Protein AF-G9ENZ2-F1 (afdb_monomer_lite)

pLDDT: mean 83.56, std 11.78, range [49.06, 96.5]

Foldseek 3Di:
DQPLVVVCVVVVPDPPDPLVVVLVVLVVQLVVCVVVVNVSSNVVSVVVNVVSVVVVVVVVD

Structure (mmCIF, N/CA/C/O backbone):
data_AF-G9ENZ2-F1
#
_entry.id   AF-G9ENZ2-F1
#
loop_
_atom_site.group_PDB
_atom_site.id
_atom_site.type_symbol
_atom_site.label_atom_id
_atom_site.label_alt_id
_atom_site.label_comp_id
_atom_site.label_asym_id
_atom_site.label_entity_id
_atom_site.label_seq_id
_atom_site.pdbx_PDB_ins_code
_atom_site.Cartn_x
_atom_site.Cartn_y
_atom_site.Cartn_z
_atom_site.occupancy
_atom_site.B_iso_or_equiv
_atom_site.auth_seq_id
_atom_site.auth_comp_id
_atom_site.auth_asym_id
_atom_site.auth_atom_id
_atom_site.pdbx_PDB_model_num
ATOM 1 N N . MET A 1 1 ? 4.151 -15.676 6.199 1.00 55.03 1 MET A N 1
ATOM 2 C CA . MET A 1 1 ? 3.915 -15.023 4.895 1.00 55.03 1 MET A CA 1
ATOM 3 C C . MET A 1 1 ? 3.156 -13.743 5.190 1.00 55.03 1 MET A C 1
ATOM 5 O O . MET A 1 1 ? 2.044 -13.846 5.704 1.00 55.03 1 MET A O 1
ATOM 9 N N . ASP A 1 2 ? 3.810 -12.601 4.995 1.00 80.94 2 ASP A N 1
ATOM 10 C CA . ASP A 1 2 ? 3.307 -11.271 5.354 1.00 80.94 2 ASP A CA 1
ATOM 11 C C . ASP A 1 2 ? 1.998 -10.945 4.605 1.00 80.94 2 ASP A C 1
ATOM 13 O O . ASP A 1 2 ? 1.795 -11.382 3.468 1.00 80.94 2 ASP A O 1
ATOM 17 N N . ARG A 1 3 ? 1.061 -10.253 5.261 1.00 84.50 3 ARG A N 1
ATOM 18 C CA . ARG A 1 3 ? -0.268 -9.947 4.705 1.00 84.50 3 ARG A CA 1
ATOM 19 C C . ARG A 1 3 ? -0.166 -9.010 3.504 1.00 84.50 3 ARG A C 1
ATOM 21 O O . ARG A 1 3 ? -0.908 -9.186 2.540 1.00 84.50 3 ARG A O 1
ATOM 28 N N . PHE A 1 4 ? 0.787 -8.087 3.534 1.00 86.56 4 PHE A N 1
ATOM 29 C CA . PHE A 1 4 ? 1.096 -7.205 2.415 1.00 86.56 4 PHE A CA 1
ATOM 30 C C . PHE A 1 4 ? 1.517 -7.991 1.159 1.00 86.56 4 PHE A C 1
ATOM 32 O O . PHE A 1 4 ? 0.923 -7.821 0.095 1.00 86.56 4 PHE A O 1
ATOM 39 N N . GLU A 1 5 ? 2.430 -8.957 1.298 1.00 84.06 5 GLU A N 1
ATOM 40 C CA . GLU A 1 5 ? 2.859 -9.841 0.200 1.00 84.06 5 GLU A CA 1
ATOM 41 C C . GLU A 1 5 ? 1.698 -10.650 -0.400 1.00 84.06 5 GLU A C 1
ATOM 43 O O . GLU A 1 5 ? 1.603 -10.825 -1.616 1.00 84.06 5 GLU A O 1
ATOM 48 N N . LYS A 1 6 ? 0.757 -11.108 0.436 1.00 87.62 6 LYS A N 1
ATOM 49 C CA . LYS A 1 6 ? -0.449 -11.800 -0.047 1.00 87.62 6 LYS A CA 1
ATOM 50 C C . LYS A 1 6 ? -1.346 -10.882 -0.875 1.00 87.62 6 LYS A C 1
ATOM 52 O O . LYS A 1 6 ? -1.881 -11.332 -1.884 1.00 87.62 6 LYS A O 1
ATOM 57 N N . ILE A 1 7 ? -1.511 -9.621 -0.474 1.00 86.94 7 ILE A N 1
ATOM 58 C CA . ILE A 1 7 ? -2.298 -8.630 -1.225 1.00 86.94 7 ILE A CA 1
ATOM 59 C C . ILE A 1 7 ? -1.645 -8.364 -2.580 1.00 86.94 7 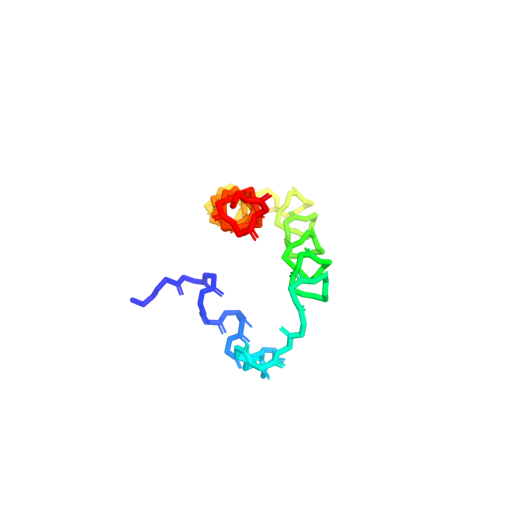ILE A C 1
ATOM 61 O O . ILE A 1 7 ? -2.320 -8.432 -3.605 1.00 86.94 7 ILE A O 1
ATOM 65 N N . LEU A 1 8 ? -0.327 -8.150 -2.609 1.00 85.25 8 LEU A N 1
ATOM 66 C CA . LEU A 1 8 ? 0.407 -7.976 -3.864 1.00 85.25 8 LEU A CA 1
ATOM 67 C C . LEU A 1 8 ? 0.250 -9.198 -4.780 1.00 85.25 8 LEU A C 1
ATOM 69 O O . LEU A 1 8 ? -0.013 -9.048 -5.974 1.00 85.25 8 LEU A O 1
ATOM 73 N N . HIS A 1 9 ? 0.329 -10.406 -4.220 1.00 83.69 9 HIS A N 1
ATOM 74 C CA . HIS A 1 9 ? 0.113 -11.638 -4.971 1.00 83.69 9 HIS A CA 1
ATOM 75 C C . HIS A 1 9 ? -1.316 -11.751 -5.531 1.00 83.69 9 HIS A C 1
ATOM 77 O O . HIS A 1 9 ? -1.485 -12.078 -6.705 1.00 83.69 9 HIS A O 1
ATOM 83 N N . LEU A 1 10 ? -2.340 -11.444 -4.726 1.00 84.56 10 LEU A N 1
ATOM 84 C CA . LEU A 1 10 ? -3.751 -11.459 -5.142 1.00 84.56 10 LEU A CA 1
ATOM 85 C C . LEU A 1 10 ? -4.041 -10.458 -6.261 1.00 84.56 10 LEU A C 1
ATOM 87 O O . LEU A 1 10 ? -4.805 -10.755 -7.175 1.00 84.56 10 LEU A O 1
ATOM 91 N N . LEU A 1 11 ? -3.388 -9.298 -6.228 1.00 82.50 11 LEU A N 1
ATOM 92 C CA . LEU A 1 11 ? -3.474 -8.281 -7.275 1.00 82.50 11 LEU A CA 1
ATOM 93 C C . LEU A 1 11 ? -2.638 -8.639 -8.518 1.00 82.50 11 LEU A C 1
ATOM 95 O O . LEU A 1 11 ? -2.492 -7.822 -9.426 1.00 82.50 11 LEU A O 1
ATOM 99 N N . ASN A 1 12 ? -2.096 -9.865 -8.568 1.00 74.56 12 ASN A N 1
ATOM 100 C CA . ASN A 1 12 ? -1.224 -10.391 -9.617 1.00 74.56 12 ASN A CA 1
ATOM 101 C C . ASN A 1 12 ? -0.030 -9.468 -9.903 1.00 74.56 12 ASN A C 1
ATOM 103 O O . ASN A 1 12 ? 0.447 -9.350 -11.037 1.00 74.56 12 ASN A O 1
ATOM 107 N N . TYR A 1 13 ? 0.452 -8.796 -8.859 1.00 72.12 13 TYR A N 1
ATOM 108 C CA . TYR A 1 13 ? 1.572 -7.888 -8.960 1.00 72.12 13 TYR A CA 1
ATOM 109 C C . TYR A 1 13 ? 2.867 -8.697 -9.067 1.00 72.12 13 TYR A C 1
ATOM 111 O O . TYR A 1 13 ? 3.308 -9.337 -8.114 1.00 72.12 13 TYR A O 1
ATOM 119 N N . LYS A 1 14 ? 3.487 -8.690 -10.252 1.00 65.94 14 LYS A N 1
ATOM 120 C CA . LYS A 1 14 ? 4.795 -9.314 -10.499 1.00 65.94 14 LYS A CA 1
ATOM 121 C C . LYS A 1 14 ? 5.853 -8.218 -10.571 1.00 65.94 14 LYS A C 1
ATOM 123 O O . LYS A 1 14 ? 5.624 -7.191 -11.202 1.00 65.94 14 LYS A O 1
ATOM 128 N N . GLU A 1 15 ? 7.031 -8.453 -9.991 1.00 59.94 15 GLU A N 1
ATOM 129 C CA . GLU A 1 15 ? 8.150 -7.490 -9.878 1.00 59.94 15 GLU A CA 1
ATOM 130 C C . GLU A 1 15 ? 8.604 -6.804 -11.185 1.00 59.94 15 GLU A C 1
ATOM 132 O O . GLU A 1 15 ? 9.388 -5.862 -11.136 1.00 59.94 15 GLU A O 1
ATOM 137 N N . LYS A 1 16 ? 8.107 -7.231 -12.352 1.00 62.12 16 LYS A N 1
ATOM 138 C CA . LYS A 1 16 ? 8.387 -6.631 -13.665 1.00 62.12 16 LYS A CA 1
ATOM 139 C C . LYS A 1 16 ? 7.664 -5.303 -13.936 1.00 62.12 16 LYS A C 1
ATOM 141 O O . LYS A 1 16 ? 7.840 -4.738 -15.012 1.00 62.12 16 LYS A O 1
ATOM 146 N N . ILE A 1 17 ? 6.843 -4.810 -13.014 1.00 64.06 17 ILE A N 1
ATOM 147 C CA . ILE A 1 17 ? 6.156 -3.524 -13.166 1.00 64.06 17 ILE A CA 1
ATOM 148 C C . ILE A 1 17 ? 7.135 -2.372 -12.840 1.00 64.06 17 ILE A C 1
ATOM 150 O O . ILE A 1 17 ? 7.833 -2.448 -11.824 1.00 64.06 17 ILE A O 1
ATOM 154 N N . PRO A 1 18 ? 7.205 -1.304 -13.666 1.00 67.44 18 PRO A N 1
ATOM 155 C CA . PRO A 1 18 ? 8.070 -0.151 -13.407 1.00 67.44 18 PRO A CA 1
ATOM 156 C C . PRO A 1 18 ? 7.883 0.432 -11.998 1.00 67.44 18 PRO A C 1
ATOM 158 O O . PRO A 1 18 ? 6.766 0.482 -11.479 1.00 67.44 18 PRO A O 1
ATOM 161 N N . SER A 1 19 ? 8.970 0.914 -11.385 1.00 67.00 19 SER A N 1
ATOM 162 C CA . SER A 1 19 ? 8.998 1.369 -9.982 1.00 67.00 19 SER A CA 1
ATOM 163 C C . SER A 1 19 ? 7.945 2.435 -9.650 1.00 67.00 19 SER A C 1
ATOM 165 O O . SER A 1 19 ? 7.385 2.416 -8.556 1.00 67.00 19 SER A O 1
ATOM 167 N N . TYR A 1 20 ? 7.617 3.315 -10.600 1.00 70.81 20 TYR A N 1
ATOM 168 C CA . TYR A 1 20 ? 6.564 4.322 -10.446 1.00 70.81 20 TYR A CA 1
ATOM 169 C C . TYR A 1 20 ? 5.170 3.702 -10.248 1.00 70.81 20 TYR A C 1
ATOM 171 O O . TYR A 1 20 ? 4.433 4.082 -9.341 1.00 70.81 20 TYR A O 1
ATOM 179 N N . HIS A 1 21 ? 4.824 2.685 -11.041 1.00 75.44 21 HIS A N 1
ATOM 180 C CA . HIS A 1 21 ? 3.551 1.975 -10.901 1.00 75.44 21 HIS A CA 1
ATOM 181 C C . HIS A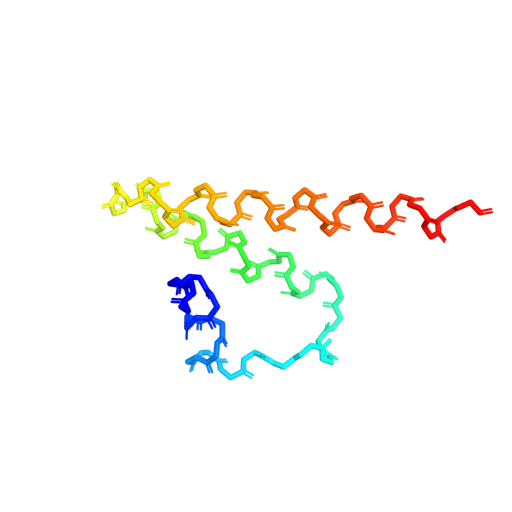 1 21 ? 3.489 1.167 -9.597 1.00 75.44 21 HIS A C 1
ATOM 183 O O . HIS A 1 21 ? 2.417 1.062 -9.001 1.00 75.44 21 HIS A O 1
ATOM 189 N N . ARG A 1 22 ? 4.640 0.667 -9.115 1.00 77.69 22 ARG A N 1
ATOM 190 C CA . ARG A 1 22 ? 4.763 0.039 -7.789 1.00 77.69 22 ARG A CA 1
ATOM 191 C C . ARG A 1 22 ? 4.374 1.009 -6.682 1.00 77.69 22 ARG A C 1
ATOM 193 O O . ARG A 1 22 ? 3.539 0.676 -5.850 1.00 77.69 22 ARG A O 1
ATOM 200 N N . GLY A 1 23 ? 4.960 2.207 -6.702 1.00 82.56 23 GLY A N 1
ATOM 201 C CA . GLY A 1 23 ? 4.690 3.245 -5.710 1.00 82.56 23 GLY A CA 1
ATOM 202 C C . GLY A 1 23 ? 3.208 3.604 -5.653 1.00 82.56 23 GLY A C 1
ATOM 203 O O . GLY A 1 23 ? 2.623 3.585 -4.577 1.00 82.56 23 GLY A O 1
ATOM 204 N N . ASN A 1 24 ? 2.579 3.832 -6.809 1.00 87.31 24 ASN A N 1
ATOM 205 C CA . ASN A 1 24 ? 1.159 4.194 -6.869 1.00 87.31 24 ASN A CA 1
ATOM 206 C C . ASN A 1 24 ? 0.241 3.105 -6.299 1.00 87.31 24 ASN A C 1
ATOM 208 O O . ASN A 1 24 ? -0.707 3.423 -5.586 1.00 87.31 24 ASN A O 1
ATOM 212 N N . LEU A 1 25 ? 0.519 1.828 -6.586 1.00 88.62 25 LEU A N 1
ATOM 213 C CA . LEU A 1 25 ? -0.278 0.733 -6.035 1.00 88.62 25 LEU A CA 1
ATOM 214 C C . LEU A 1 25 ? -0.147 0.651 -4.513 1.00 88.62 25 LEU A C 1
ATOM 216 O O . LEU A 1 25 ? -1.145 0.504 -3.815 1.00 88.62 25 LEU A O 1
ATOM 220 N N . ILE A 1 26 ? 1.078 0.751 -3.999 1.00 91.00 26 ILE A N 1
ATOM 221 C CA . ILE A 1 26 ? 1.328 0.662 -2.559 1.00 91.00 26 ILE A CA 1
ATOM 222 C C . ILE A 1 26 ? 0.679 1.836 -1.828 1.00 91.00 26 ILE A C 1
ATOM 224 O O . ILE A 1 26 ? 0.061 1.622 -0.792 1.00 91.00 26 ILE A O 1
ATOM 228 N N . LEU A 1 27 ? 0.747 3.048 -2.388 1.00 92.44 27 LEU A N 1
ATOM 229 C CA . LEU A 1 27 ? 0.054 4.216 -1.840 1.00 92.44 27 LEU A CA 1
ATOM 230 C C . LEU A 1 27 ? -1.465 3.998 -1.793 1.00 92.44 27 LEU A C 1
ATOM 232 O O . LEU A 1 27 ? -2.078 4.265 -0.768 1.00 92.44 27 LEU A O 1
ATOM 236 N N . ALA A 1 28 ? -2.063 3.423 -2.841 1.00 93.06 28 ALA A N 1
ATOM 237 C CA . ALA A 1 28 ? -3.492 3.109 -2.839 1.00 93.06 28 ALA A CA 1
ATOM 238 C C . ALA A 1 28 ? -3.875 2.058 -1.774 1.00 93.06 28 ALA A C 1
ATOM 240 O O . ALA A 1 28 ? -4.926 2.169 -1.142 1.00 93.06 28 ALA A O 1
ATOM 241 N N . ILE A 1 29 ? -3.027 1.045 -1.548 1.00 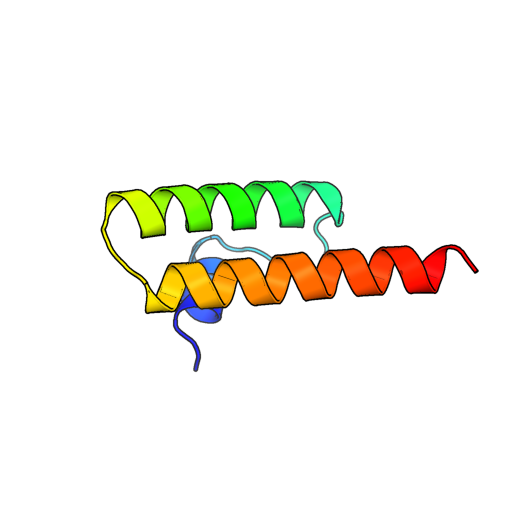93.50 29 ILE A N 1
ATOM 242 C CA . ILE A 1 29 ? -3.229 0.053 -0.475 1.00 93.50 29 ILE A CA 1
ATOM 243 C C . ILE A 1 29 ? -3.082 0.719 0.901 1.00 93.50 29 ILE A C 1
ATOM 245 O O . ILE A 1 29 ? -3.865 0.428 1.804 1.00 93.50 29 ILE A O 1
ATOM 249 N N . MET A 1 30 ? -2.124 1.636 1.049 1.00 94.62 30 MET A N 1
ATOM 250 C CA . MET A 1 30 ? -1.901 2.401 2.274 1.00 94.62 30 MET A CA 1
ATOM 251 C C . MET A 1 30 ? -3.116 3.276 2.615 1.00 94.62 30 MET A C 1
ATOM 253 O O . MET A 1 30 ? -3.641 3.182 3.724 1.00 94.62 30 MET A O 1
ATOM 257 N N . ASP A 1 31 ? -3.642 4.033 1.650 1.00 95.38 31 ASP A N 1
ATOM 258 C CA . ASP A 1 31 ? -4.856 4.841 1.825 1.00 95.38 31 ASP A CA 1
ATOM 259 C C . ASP A 1 31 ? -6.050 3.969 2.241 1.00 95.38 31 ASP A C 1
ATOM 261 O O . AS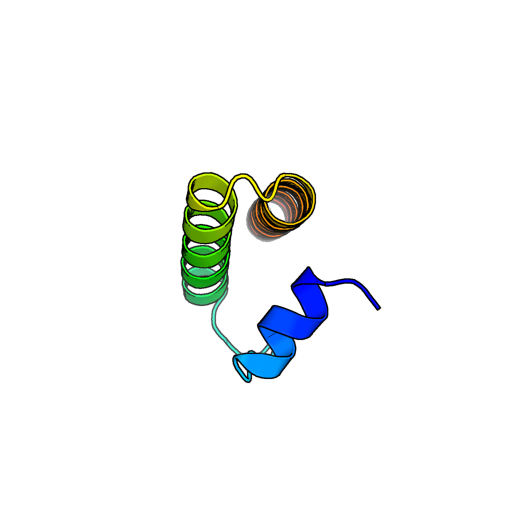P A 1 31 ? -6.779 4.290 3.183 1.00 95.38 31 ASP A O 1
ATOM 265 N N . PHE A 1 32 ? -6.218 2.812 1.590 1.00 94.62 32 PHE A N 1
ATOM 266 C CA . PHE A 1 32 ? -7.247 1.843 1.960 1.00 94.62 32 PHE A CA 1
ATOM 267 C C . PHE A 1 32 ? -7.060 1.322 3.392 1.00 94.62 32 PHE A C 1
ATOM 269 O O . PHE A 1 32 ? -8.033 1.252 4.146 1.00 94.62 32 PHE A O 1
ATOM 276 N N . SER A 1 33 ? -5.835 0.978 3.798 1.00 94.69 33 SER A N 1
ATOM 277 C CA . SER A 1 33 ? -5.557 0.521 5.164 1.00 94.69 33 SER A CA 1
ATOM 278 C C . SER A 1 33 ? -5.856 1.594 6.211 1.00 94.69 33 SER A C 1
ATOM 280 O O . SER A 1 33 ? -6.506 1.289 7.210 1.00 94.69 33 SER A O 1
ATOM 282 N N . SER A 1 34 ? -5.509 2.855 5.940 1.00 94.69 34 SER A N 1
ATOM 283 C CA . SER A 1 34 ? -5.780 3.980 6.838 1.00 94.69 34 SER A CA 1
ATOM 284 C C . SER A 1 34 ? -7.287 4.196 7.034 1.00 94.69 34 SER A C 1
ATOM 286 O O . SER A 1 34 ? -7.774 4.266 8.166 1.00 94.69 34 SER A O 1
ATOM 288 N N . LEU A 1 35 ? -8.068 4.170 5.944 1.00 96.50 35 LEU A N 1
ATOM 289 C CA . LEU A 1 35 ? -9.535 4.270 5.994 1.00 96.50 35 LEU A CA 1
ATOM 290 C C . LEU A 1 35 ? -10.186 3.139 6.806 1.00 96.50 35 LEU A C 1
ATOM 292 O O . LEU A 1 35 ? -11.207 3.355 7.461 1.00 96.50 35 LEU A O 1
ATOM 296 N N . ASN A 1 36 ? -9.588 1.947 6.791 1.00 96.31 36 ASN A N 1
ATOM 297 C CA . ASN A 1 36 ? -10.067 0.780 7.534 1.00 96.31 36 ASN A CA 1
ATOM 298 C C . ASN A 1 36 ? -9.450 0.648 8.939 1.00 96.31 36 ASN A C 1
ATOM 300 O O . ASN A 1 36 ? -9.762 -0.314 9.641 1.00 96.31 36 ASN A O 1
ATOM 304 N N . LYS A 1 37 ? -8.618 1.608 9.375 1.00 96.19 37 LYS A N 1
ATOM 305 C CA . LYS A 1 37 ? -7.868 1.574 10.647 1.00 96.19 37 LYS A CA 1
ATOM 306 C C . LYS A 1 37 ? -6.977 0.335 10.790 1.00 96.19 37 LYS A C 1
ATOM 308 O O . LYS A 1 37 ? -6.795 -0.190 11.889 1.00 96.19 37 LYS A O 1
ATOM 313 N N . ASP A 1 38 ? -6.431 -0.132 9.676 1.00 95.75 38 ASP A N 1
ATOM 314 C CA . ASP A 1 38 ? -5.587 -1.314 9.605 1.00 95.75 38 ASP A CA 1
ATOM 315 C C . ASP A 1 38 ? -4.098 -0.944 9.704 1.00 95.75 38 ASP A C 1
ATOM 317 O O . ASP A 1 38 ? -3.359 -0.936 8.716 1.00 95.75 38 ASP A O 1
ATOM 321 N N . SER A 1 39 ? -3.663 -0.623 10.925 1.00 93.81 39 SER A N 1
ATOM 322 C CA . SER A 1 39 ? -2.325 -0.080 11.199 1.00 93.81 39 SER A CA 1
ATOM 323 C C . SER A 1 39 ? -1.180 -1.020 10.816 1.00 93.81 39 SER A C 1
ATOM 325 O O . SER A 1 39 ? -0.119 -0.560 10.403 1.00 93.81 39 SER A O 1
ATOM 327 N N . GLU A 1 40 ? -1.374 -2.336 10.914 1.00 94.56 40 GLU A N 1
ATOM 328 C CA . GLU A 1 40 ? -0.357 -3.312 10.508 1.00 94.56 40 GLU A CA 1
ATOM 329 C C . GLU A 1 40 ? -0.107 -3.245 8.992 1.00 94.56 40 GLU A C 1
ATOM 331 O O . GLU A 1 40 ? 1.043 -3.272 8.554 1.00 94.56 40 GLU A O 1
ATOM 336 N N . LEU A 1 41 ? -1.167 -3.129 8.180 1.00 93.62 41 LEU A N 1
ATOM 337 C CA . LEU A 1 41 ? -1.029 -3.038 6.724 1.00 93.62 41 LEU A CA 1
ATOM 338 C C . LEU A 1 41 ? -0.476 -1.674 6.296 1.00 93.62 41 LEU A C 1
ATOM 340 O O . LEU A 1 41 ? 0.342 -1.610 5.378 1.00 93.62 41 LEU A O 1
ATOM 344 N N . GLU A 1 42 ? -0.881 -0.607 6.982 1.00 94.81 42 GLU A N 1
ATOM 345 C CA . GLU A 1 42 ? -0.388 0.750 6.745 1.00 94.81 42 GLU A CA 1
ATOM 346 C C . GLU A 1 42 ? 1.131 0.835 6.955 1.00 94.81 42 GLU A C 1
ATOM 348 O O . GLU A 1 42 ? 1.859 1.289 6.069 1.00 94.81 42 GLU A O 1
ATOM 353 N N . VAL A 1 43 ? 1.631 0.300 8.075 1.00 94.81 43 VAL A N 1
ATOM 354 C CA . VAL A 1 43 ? 3.071 0.250 8.378 1.00 94.81 43 VAL A CA 1
ATOM 355 C C . VAL A 1 43 ? 3.834 -0.585 7.348 1.00 94.81 43 VAL A C 1
ATOM 357 O O . VAL A 1 43 ? 4.911 -0.184 6.905 1.00 94.81 43 VAL A O 1
ATOM 360 N N . ALA A 1 44 ? 3.283 -1.726 6.921 1.00 93.75 44 ALA A N 1
ATOM 361 C CA . ALA A 1 44 ? 3.910 -2.550 5.889 1.00 93.75 44 ALA A CA 1
ATOM 362 C C . ALA A 1 44 ? 4.046 -1.792 4.553 1.00 93.75 44 ALA A C 1
ATOM 364 O O . ALA A 1 44 ? 5.108 -1.826 3.926 1.00 93.75 44 ALA A O 1
ATOM 365 N N . CYS A 1 45 ? 3.010 -1.047 4.150 1.00 93.38 45 CYS A N 1
ATOM 366 C CA . CYS A 1 45 ? 3.047 -0.213 2.948 1.00 93.38 45 CYS A CA 1
ATOM 367 C C . CYS A 1 45 ? 4.077 0.921 3.067 1.00 93.38 45 CYS A C 1
ATOM 369 O O . CYS A 1 45 ? 4.841 1.157 2.128 1.00 93.38 45 CYS A O 1
ATOM 371 N N . GLN A 1 46 ? 4.137 1.588 4.222 1.00 94.06 46 GLN A N 1
ATOM 372 C CA . GLN A 1 46 ? 5.089 2.669 4.482 1.00 94.06 46 GLN A CA 1
ATOM 373 C C . GLN A 1 46 ? 6.546 2.186 4.373 1.00 94.06 46 GLN A C 1
ATOM 375 O O . GLN A 1 46 ? 7.342 2.789 3.649 1.00 94.06 46 GLN A O 1
ATOM 380 N N . ASN A 1 47 ? 6.876 1.057 5.010 1.00 93.12 47 ASN A N 1
ATOM 381 C CA . ASN A 1 47 ? 8.214 0.458 4.953 1.00 93.12 47 ASN A CA 1
ATOM 382 C C . ASN A 1 47 ? 8.639 0.142 3.509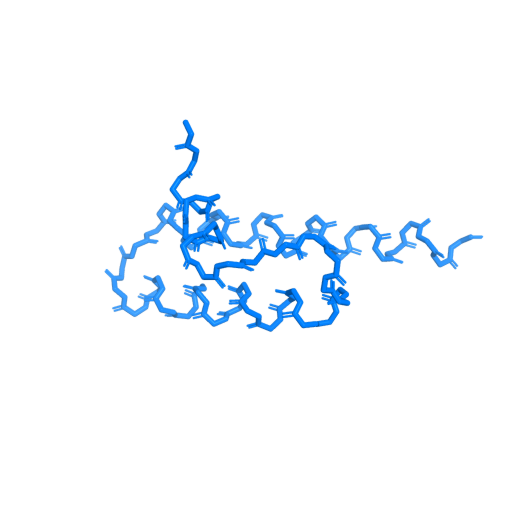 1.00 93.12 47 ASN A C 1
ATOM 384 O O . ASN A 1 47 ? 9.787 0.355 3.113 1.00 93.12 47 ASN A O 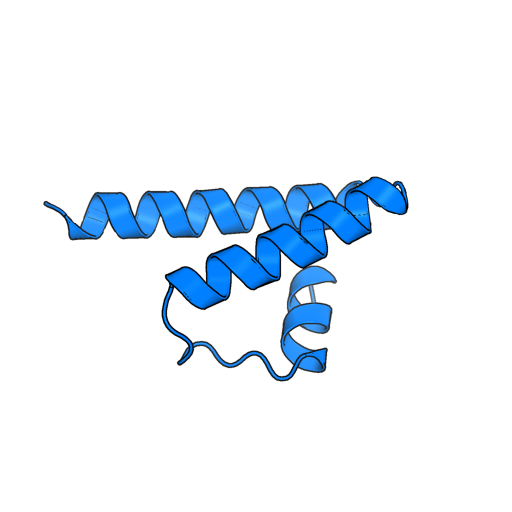1
ATOM 388 N N . GLU A 1 48 ? 7.706 -0.349 2.694 1.00 89.75 48 GLU A N 1
ATOM 389 C CA . GLU A 1 48 ? 7.985 -0.676 1.301 1.00 89.75 48 GLU A CA 1
ATOM 390 C C . GLU A 1 48 ? 8.211 0.577 0.436 1.00 89.75 48 GLU A C 1
ATOM 392 O O . GLU A 1 48 ? 9.108 0.591 -0.415 1.00 89.75 48 GLU A O 1
ATOM 397 N N . ILE A 1 49 ? 7.452 1.655 0.660 1.00 89.50 49 ILE A N 1
ATOM 398 C CA . ILE A 1 49 ? 7.678 2.945 -0.010 1.00 89.50 49 ILE A CA 1
ATOM 399 C C . ILE A 1 49 ? 9.069 3.493 0.317 1.00 89.50 49 ILE A C 1
ATOM 401 O O . ILE A 1 49 ? 9.777 3.956 -0.583 1.00 89.50 49 ILE A O 1
ATOM 405 N N . GLU A 1 50 ? 9.490 3.416 1.577 1.00 90.12 50 GLU A N 1
ATOM 406 C CA . GLU A 1 50 ? 10.827 3.839 2.003 1.00 90.12 50 GLU A CA 1
ATOM 407 C C . GLU A 1 50 ? 11.923 3.006 1.338 1.00 90.12 50 GLU A C 1
ATOM 409 O O . GLU A 1 50 ? 12.892 3.567 0.819 1.00 90.12 50 GLU A O 1
ATOM 414 N N . ARG A 1 51 ? 11.731 1.686 1.234 1.00 87.81 51 ARG A N 1
ATOM 415 C CA . ARG A 1 51 ? 12.651 0.797 0.514 1.00 87.81 51 ARG A CA 1
ATOM 416 C C . ARG A 1 51 ? 12.786 1.171 -0.964 1.00 87.81 51 ARG A C 1
ATOM 418 O O . ARG A 1 51 ? 13.899 1.206 -1.491 1.00 87.81 51 ARG A O 1
ATOM 425 N N . ILE A 1 52 ? 11.675 1.467 -1.644 1.00 84.69 52 ILE A N 1
ATOM 426 C CA . ILE A 1 52 ? 11.678 1.895 -3.054 1.00 84.69 52 ILE A CA 1
ATOM 427 C C . ILE A 1 52 ? 12.414 3.231 -3.212 1.00 84.69 52 ILE A C 1
ATOM 429 O O . ILE A 1 52 ? 13.223 3.378 -4.130 1.00 84.69 52 ILE A O 1
ATOM 433 N N . ARG A 1 53 ? 12.171 4.192 -2.313 1.00 85.81 53 ARG A N 1
ATOM 434 C CA . ARG A 1 53 ? 12.858 5.493 -2.316 1.00 85.81 53 ARG A CA 1
ATOM 435 C C . ARG A 1 53 ? 14.363 5.330 -2.119 1.00 85.81 53 ARG A C 1
ATOM 437 O O . ARG A 1 53 ? 15.126 5.869 -2.916 1.00 85.81 53 ARG A O 1
ATOM 444 N N . ALA A 1 54 ? 14.778 4.544 -1.125 1.00 86.06 54 ALA A N 1
ATOM 445 C CA . ALA A 1 54 ? 16.186 4.261 -0.852 1.00 86.06 54 ALA A CA 1
ATOM 446 C C . ALA A 1 54 ? 16.887 3.619 -2.061 1.00 86.06 54 ALA A C 1
ATOM 448 O O . ALA A 1 54 ? 17.976 4.043 -2.437 1.00 86.06 54 ALA A O 1
ATOM 449 N N . LYS A 1 55 ? 16.228 2.661 -2.728 1.00 82.56 55 LYS A N 1
ATOM 450 C CA . LYS A 1 55 ? 16.755 2.017 -3.941 1.00 82.56 55 LYS A CA 1
ATOM 451 C C . LYS A 1 55 ? 16.939 2.996 -5.106 1.00 82.56 55 LYS A C 1
ATOM 453 O O . LYS A 1 55 ? 17.914 2.891 -5.841 1.00 82.56 55 LYS A O 1
ATOM 458 N N . ASN A 1 56 ? 16.006 3.927 -5.299 1.00 79.56 56 ASN A N 1
ATOM 459 C CA . ASN A 1 56 ? 16.112 4.916 -6.375 1.00 79.56 56 ASN A CA 1
ATOM 460 C C . ASN A 1 56 ? 17.229 5.937 -6.103 1.00 79.56 56 ASN A C 1
ATOM 462 O O . ASN A 1 56 ? 17.925 6.335 -7.035 1.00 79.56 56 ASN A O 1
ATOM 466 N N . LEU A 1 57 ? 17.424 6.323 -4.836 1.00 79.31 57 LEU A N 1
ATOM 467 C CA . LEU A 1 57 ? 18.535 7.181 -4.413 1.00 79.31 57 LEU A CA 1
ATOM 468 C C . LEU A 1 57 ? 19.884 6.509 -4.703 1.00 79.31 57 LEU A C 1
ATOM 470 O O . LEU A 1 57 ? 20.712 7.100 -5.381 1.00 79.31 57 LEU A O 1
ATOM 474 N N . SER A 1 58 ? 20.060 5.241 -4.310 1.00 73.06 58 SER A N 1
ATOM 475 C CA . SER A 1 58 ? 21.317 4.501 -4.520 1.00 73.06 58 SER A CA 1
ATOM 476 C C . SER A 1 58 ? 21.650 4.178 -5.983 1.00 73.06 58 SER A C 1
ATOM 478 O O . SER A 1 58 ? 22.738 3.697 -6.266 1.00 73.06 58 SER A O 1
ATOM 480 N N . MET A 1 59 ? 20.694 4.330 -6.904 1.00 66.31 59 MET A N 1
ATOM 481 C CA . MET A 1 59 ? 20.896 4.113 -8.345 1.00 66.31 59 MET A CA 1
ATOM 482 C C . MET A 1 59 ? 21.201 5.409 -9.110 1.00 66.31 59 MET A C 1
ATOM 484 O O . MET A 1 59 ? 21.384 5.361 -10.324 1.00 66.31 59 MET A O 1
ATOM 488 N N . SER A 1 60 ? 21.179 6.552 -8.421 1.00 61.44 60 SER A N 1
ATOM 489 C CA . SER A 1 60 ? 21.438 7.873 -9.002 1.00 61.44 60 SER A CA 1
ATOM 490 C C . SER A 1 60 ? 22.874 8.368 -8.754 1.00 61.44 60 SER A C 1
ATOM 492 O O . SER A 1 60 ? 23.199 9.463 -9.212 1.00 61.44 60 SER A O 1
ATOM 494 N N . ASP A 1 61 ? 23.696 7.566 -8.065 1.00 49.06 61 ASP A N 1
ATOM 495 C CA . ASP A 1 61 ? 25.145 7.741 -7.854 1.00 49.06 61 ASP A CA 1
ATOM 496 C C . ASP A 1 61 ? 25.950 6.891 -8.854 1.00 49.06 61 ASP A C 1
ATOM 498 O O . ASP A 1 61 ? 27.017 7.363 -9.314 1.00 49.06 61 ASP A O 1
#

Radius of gyration: 11.96 Å; chains: 1; bounding box: 35×23×25 Å

Sequence (61 aa):
MDRFEKILHLLNYKEKIPSYHRGNLILAIMDFSSLNKDSELEVACQNEIERIRAKNLSMSD

Organism: NCBI:txid658187

Secondary structure (DSSP, 8-state):
--HHHHHHHHTT--TTS-HHHHHHHHHHHHHHHHHTT-HHHHHHHHHHHHHHHHHHHTT--